Protein AF-A0A228J4F5-F1 (afdb_monomer_lite)

Structure (mmCIF, N/CA/C/O backbone):
data_AF-A0A228J4F5-F1
#
_entry.id   AF-A0A228J4F5-F1
#
loop_
_atom_site.group_PDB
_atom_site.id
_atom_site.type_symbol
_atom_site.label_atom_id
_atom_site.label_alt_id
_atom_site.label_comp_id
_atom_site.label_asym_id
_atom_site.label_entity_id
_atom_site.label_seq_id
_atom_site.pdbx_PDB_ins_code
_atom_site.Cartn_x
_atom_site.Cartn_y
_atom_site.Cartn_z
_atom_site.occupancy
_atom_site.B_iso_or_equiv
_atom_site.auth_seq_id
_atom_site.auth_comp_id
_atom_site.auth_asym_id
_atom_site.auth_atom_id
_atom_site.pdbx_PDB_model_num
ATOM 1 N N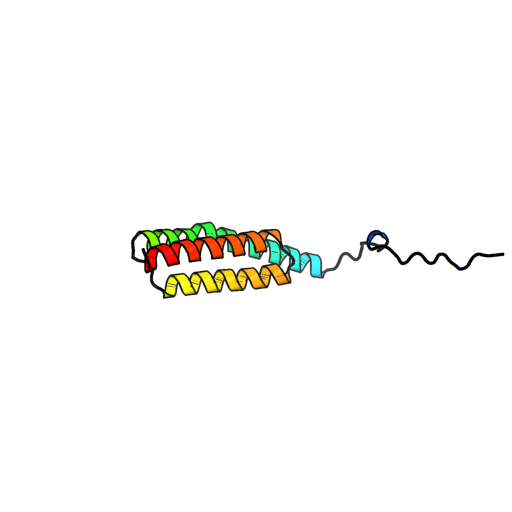 . MET A 1 1 ? 37.300 40.418 -35.090 1.00 41.38 1 MET A N 1
ATOM 2 C CA . MET A 1 1 ? 37.115 40.537 -33.633 1.00 41.38 1 MET A CA 1
ATOM 3 C C . MET A 1 1 ? 36.028 39.535 -33.293 1.00 41.38 1 MET A C 1
ATOM 5 O O . MET A 1 1 ? 34.908 39.728 -33.741 1.00 41.38 1 MET A O 1
ATOM 9 N N . ILE A 1 2 ? 36.407 38.382 -32.740 1.00 45.56 2 ILE A N 1
ATOM 10 C CA . ILE A 1 2 ? 35.473 37.307 -32.377 1.00 45.56 2 ILE A CA 1
ATOM 11 C C . ILE A 1 2 ? 35.166 37.534 -30.899 1.00 45.56 2 ILE A C 1
ATOM 13 O O . ILE A 1 2 ? 36.092 37.497 -30.090 1.00 45.56 2 ILE A O 1
ATOM 17 N N . ASP A 1 3 ? 33.915 37.856 -30.580 1.00 41.38 3 ASP A N 1
ATOM 18 C CA . ASP A 1 3 ? 33.430 37.933 -29.202 1.00 41.38 3 ASP A CA 1
ATOM 19 C C . ASP A 1 3 ? 33.434 36.521 -28.607 1.00 41.38 3 ASP A C 1
ATOM 21 O O . ASP A 1 3 ? 32.691 35.649 -29.053 1.00 41.38 3 ASP A O 1
ATOM 25 N N . PHE A 1 4 ? 34.296 36.289 -27.618 1.00 51.53 4 PHE A N 1
ATOM 26 C CA . PHE A 1 4 ? 34.419 35.018 -26.894 1.00 51.53 4 PHE A CA 1
ATOM 27 C C . PHE A 1 4 ? 33.470 34.920 -25.682 1.00 51.53 4 PHE A C 1
ATOM 29 O O . PHE A 1 4 ? 33.588 33.984 -24.898 1.00 51.53 4 PHE A O 1
ATOM 36 N N . ASP A 1 5 ? 32.522 35.850 -25.527 1.00 56.06 5 ASP A N 1
ATOM 37 C CA . ASP A 1 5 ? 31.830 36.088 -24.248 1.00 56.06 5 ASP A CA 1
ATOM 38 C C . ASP A 1 5 ? 30.356 35.650 -24.196 1.00 56.06 5 ASP A C 1
ATOM 40 O O . ASP A 1 5 ? 29.565 36.146 -23.396 1.00 56.06 5 ASP A O 1
ATOM 44 N N . ARG A 1 6 ? 29.958 34.685 -25.028 1.00 53.00 6 ARG A N 1
ATOM 45 C CA . ARG A 1 6 ? 28.664 33.999 -24.871 1.00 53.00 6 ARG A CA 1
ATOM 46 C C . ARG A 1 6 ? 28.819 32.494 -24.997 1.00 53.00 6 ARG A C 1
ATOM 48 O O . ARG A 1 6 ? 28.346 31.881 -25.947 1.00 53.00 6 ARG A O 1
ATOM 55 N N . TYR A 1 7 ? 29.497 31.901 -24.022 1.00 48.88 7 TYR A N 1
ATOM 56 C CA . TYR A 1 7 ? 29.208 30.518 -23.665 1.00 48.88 7 TYR A CA 1
ATOM 57 C C . TYR A 1 7 ? 27.955 30.551 -22.780 1.00 48.88 7 TYR A C 1
ATOM 59 O O . TYR A 1 7 ? 28.054 30.666 -21.560 1.00 48.88 7 TYR A O 1
ATOM 67 N N . ASP A 1 8 ? 26.773 30.539 -23.399 1.00 58.75 8 ASP A N 1
ATOM 68 C CA . ASP A 1 8 ? 25.552 30.217 -22.660 1.00 58.75 8 ASP A CA 1
ATOM 69 C C . ASP A 1 8 ? 25.690 28.761 -22.197 1.00 58.75 8 ASP A C 1
ATOM 71 O O . ASP A 1 8 ? 25.938 27.857 -22.999 1.00 58.75 8 ASP A O 1
ATOM 75 N N . ALA A 1 9 ? 25.640 28.541 -20.882 1.00 54.44 9 ALA A N 1
ATOM 76 C CA . ALA A 1 9 ? 25.664 27.197 -20.324 1.00 54.44 9 ALA A CA 1
ATOM 77 C C . ALA A 1 9 ? 24.471 26.408 -20.893 1.00 54.44 9 ALA A C 1
ATOM 79 O O . ALA A 1 9 ? 23.369 26.959 -20.935 1.00 54.44 9 ALA A O 1
ATOM 80 N N . PRO A 1 10 ? 24.661 25.148 -21.325 1.00 55.78 10 PRO A N 1
ATOM 81 C CA . PRO A 1 10 ? 23.593 24.387 -21.954 1.00 55.78 10 PRO A CA 1
ATOM 82 C C . PRO A 1 10 ? 22.419 24.259 -20.985 1.00 55.78 10 PRO A C 1
ATOM 84 O O . PRO A 1 10 ? 22.567 23.787 -19.854 1.00 55.78 10 PRO A O 1
ATOM 87 N N . THR A 1 11 ? 21.246 24.704 -21.423 1.00 58.19 11 THR A N 1
ATOM 88 C CA . THR A 1 11 ? 19.995 24.388 -20.743 1.00 58.19 11 THR A CA 1
ATOM 89 C C . THR A 1 11 ? 19.696 22.908 -20.956 1.00 58.19 11 THR A C 1
ATOM 91 O O . THR A 1 11 ? 20.046 22.347 -21.990 1.00 58.19 11 THR A O 1
ATOM 94 N N . TRP A 1 12 ? 19.059 22.263 -19.979 1.00 55.38 12 TRP A N 1
ATOM 95 C CA . TRP A 1 12 ? 18.755 20.823 -19.968 1.00 55.38 12 TRP A CA 1
ATOM 96 C C . TRP A 1 12 ? 18.051 20.286 -21.238 1.00 55.38 12 TRP A C 1
ATOM 98 O O . TRP A 1 12 ? 18.041 19.076 -21.448 1.00 55.38 12 TRP A O 1
ATOM 108 N N . ASP A 1 13 ? 17.528 21.171 -22.091 1.00 53.47 13 ASP A N 1
ATOM 109 C CA . ASP A 1 13 ? 16.895 20.882 -23.383 1.00 53.47 13 ASP A CA 1
ATOM 110 C C . ASP A 1 13 ? 17.867 20.578 -24.547 1.00 53.47 13 ASP A C 1
ATOM 112 O O . ASP A 1 13 ? 17.428 20.054 -25.568 1.00 53.47 13 ASP A O 1
ATOM 116 N N . ASP A 1 14 ? 19.173 20.853 -24.421 1.00 56.62 14 ASP A N 1
ATOM 117 C CA . ASP A 1 14 ? 20.164 20.630 -25.500 1.00 56.62 14 ASP A CA 1
ATOM 118 C C . ASP A 1 14 ? 20.845 19.249 -25.451 1.00 56.62 14 ASP A C 1
ATOM 120 O O . ASP A 1 14 ? 21.757 18.951 -26.231 1.00 56.62 14 ASP A O 1
ATOM 124 N N . LEU A 1 15 ? 20.435 18.378 -24.527 1.00 49.28 15 LEU A N 1
ATOM 125 C CA . LEU A 1 15 ? 20.999 17.037 -24.425 1.00 49.28 15 LEU A CA 1
ATOM 126 C C . LEU A 1 15 ? 20.418 16.151 -25.539 1.00 49.28 15 LEU A C 1
ATOM 128 O O . LEU A 1 15 ? 19.195 16.031 -25.638 1.00 49.28 15 LEU A O 1
ATOM 132 N N . PRO A 1 16 ? 21.243 15.480 -26.368 1.00 50.09 16 PRO A N 1
ATOM 133 C CA . PRO A 1 16 ? 20.735 14.490 -27.306 1.00 50.09 16 PRO A CA 1
ATOM 134 C C . PRO A 1 16 ? 20.104 13.339 -26.510 1.00 50.09 16 PRO A C 1
ATOM 136 O O . PRO A 1 16 ? 20.793 12.459 -25.995 1.00 50.09 16 PRO A O 1
ATOM 139 N N . LEU A 1 17 ? 18.774 13.361 -26.391 1.00 56.47 17 LEU A N 1
ATOM 140 C CA . LEU A 1 17 ? 17.967 12.307 -25.785 1.00 56.47 17 LEU A CA 1
ATOM 141 C C . LEU A 1 17 ? 17.914 11.106 -26.727 1.00 56.47 17 LEU A C 1
ATOM 143 O O . LEU A 1 17 ? 16.901 10.853 -27.375 1.00 56.47 17 LEU A O 1
ATOM 147 N N . THR A 1 18 ? 19.017 10.379 -26.863 1.00 58.47 18 THR A N 1
ATOM 148 C CA . THR A 1 18 ? 18.954 8.953 -27.200 1.00 58.47 18 THR A CA 1
ATOM 149 C C . THR A 1 18 ? 20.283 8.263 -26.915 1.00 58.47 18 THR A C 1
ATOM 151 O O . THR A 1 18 ? 21.205 8.264 -27.729 1.00 58.47 18 THR A O 1
ATOM 154 N N . PRO A 1 19 ? 20.323 7.543 -25.794 1.00 45.22 19 PRO A N 1
ATOM 155 C CA . PRO A 1 19 ? 20.642 6.134 -25.822 1.00 45.22 19 PRO A CA 1
ATOM 156 C C . PRO A 1 19 ? 19.363 5.375 -25.467 1.00 45.22 19 PRO A C 1
ATOM 158 O O . PRO A 1 19 ? 18.771 5.597 -24.414 1.00 45.22 19 PRO A O 1
ATOM 161 N N . ILE A 1 20 ? 18.900 4.503 -26.365 1.00 53.78 20 ILE A N 1
ATOM 162 C CA . ILE A 1 20 ? 17.943 3.457 -25.990 1.00 53.78 20 ILE A CA 1
ATOM 163 C C . ILE A 1 20 ? 18.715 2.560 -25.024 1.00 53.78 20 ILE A C 1
ATOM 165 O O . ILE A 1 20 ? 19.534 1.743 -25.443 1.00 53.78 20 ILE A O 1
ATOM 169 N N . ASP A 1 21 ? 18.545 2.842 -23.738 1.00 54.50 21 ASP A N 1
ATOM 170 C CA . ASP A 1 21 ? 19.231 2.167 -22.652 1.00 54.50 21 ASP A CA 1
ATOM 171 C C . ASP A 1 21 ? 18.576 0.792 -22.449 1.00 54.50 21 ASP A C 1
ATOM 173 O O . ASP A 1 21 ? 17.364 0.738 -22.224 1.00 54.50 21 ASP A O 1
ATOM 177 N N . PRO A 1 22 ? 19.307 -0.331 -22.542 1.00 50.78 22 PRO A N 1
ATOM 178 C CA . PRO A 1 22 ? 18.756 -1.651 -22.236 1.00 50.78 22 PRO A CA 1
ATOM 179 C C . PRO A 1 22 ? 18.236 -1.773 -20.789 1.00 50.78 22 PRO A C 1
ATOM 181 O O . PRO A 1 22 ? 17.442 -2.673 -20.514 1.00 50.78 22 PRO A O 1
ATOM 184 N N . GLU A 1 23 ? 18.613 -0.869 -19.874 1.00 54.69 23 GLU A N 1
ATOM 185 C CA . GLU A 1 23 ? 17.989 -0.763 -18.543 1.00 54.69 23 GLU A CA 1
ATOM 186 C C . GLU A 1 23 ? 16.528 -0.277 -18.602 1.00 54.69 23 GLU A C 1
ATOM 188 O O . GLU A 1 23 ? 15.719 -0.651 -17.750 1.00 54.69 23 GLU A O 1
ATOM 193 N N . SER A 1 24 ? 16.143 0.465 -19.649 1.00 57.94 24 SER A N 1
ATOM 194 C CA . SER A 1 24 ? 14.786 1.001 -19.815 1.00 57.94 24 SER A CA 1
ATOM 195 C C . SER A 1 24 ? 13.729 -0.100 -19.930 1.00 57.94 24 SER A C 1
ATOM 197 O O . SER A 1 24 ? 12.659 0.021 -19.332 1.00 57.94 24 SER A O 1
ATOM 199 N N . ASP A 1 25 ? 14.029 -1.200 -20.625 1.00 63.69 25 ASP A N 1
ATOM 200 C CA . ASP A 1 25 ? 13.103 -2.334 -20.758 1.00 63.69 25 ASP A CA 1
ATOM 201 C C . ASP A 1 25 ? 12.925 -3.082 -19.428 1.00 63.69 25 ASP A C 1
ATOM 203 O O . ASP A 1 25 ? 11.815 -3.493 -19.079 1.00 63.69 25 ASP A O 1
ATOM 207 N N . GLY A 1 26 ? 14.003 -3.209 -18.646 1.00 71.19 26 GLY A N 1
ATOM 208 C CA . GLY A 1 26 ? 13.967 -3.819 -17.318 1.00 71.19 26 GLY A CA 1
ATOM 209 C C . GLY A 1 26 ? 13.170 -2.986 -16.316 1.00 71.19 26 GLY A C 1
ATOM 210 O O . GLY A 1 26 ? 12.363 -3.531 -15.560 1.00 71.19 26 GLY A O 1
ATOM 211 N N . ASP A 1 27 ? 13.345 -1.668 -16.330 1.00 78.75 27 ASP A N 1
ATOM 212 C CA . ASP A 1 27 ? 12.621 -0.773 -15.432 1.00 78.75 27 ASP A CA 1
ATOM 213 C C . ASP A 1 27 ? 11.155 -0.603 -15.833 1.00 78.75 27 ASP A C 1
ATOM 215 O O . ASP A 1 27 ? 10.296 -0.545 -14.955 1.00 78.75 27 ASP A O 1
ATOM 219 N N . ASN A 1 28 ? 10.826 -0.633 -17.127 1.00 80.00 28 ASN A N 1
ATOM 220 C CA . ASN A 1 28 ? 9.433 -0.672 -17.578 1.00 80.00 28 ASN A CA 1
ATOM 221 C C . ASN A 1 28 ? 8.721 -1.952 -17.109 1.00 80.00 28 ASN A C 1
ATOM 223 O O . ASN A 1 28 ? 7.633 -1.866 -16.544 1.00 80.00 28 ASN A O 1
ATOM 227 N N . ALA A 1 29 ? 9.361 -3.121 -17.224 1.00 85.44 29 ALA A N 1
ATOM 228 C CA . ALA A 1 29 ? 8.795 -4.369 -16.709 1.00 85.44 29 ALA A CA 1
ATOM 229 C C . ALA A 1 29 ? 8.599 -4.343 -15.180 1.00 85.44 29 ALA A C 1
ATOM 231 O O . ALA A 1 29 ? 7.589 -4.833 -14.672 1.00 85.44 29 ALA A O 1
ATOM 232 N N . LYS A 1 30 ? 9.533 -3.740 -14.428 1.00 84.56 30 LYS A N 1
ATOM 233 C CA . LYS A 1 30 ? 9.381 -3.551 -12.976 1.00 84.56 30 LYS A CA 1
ATOM 234 C C . LYS A 1 30 ? 8.254 -2.572 -12.633 1.00 84.56 30 LYS A C 1
ATOM 236 O O . LYS A 1 30 ? 7.548 -2.814 -11.658 1.00 84.56 30 LYS A O 1
ATOM 241 N N . ARG A 1 31 ? 8.067 -1.494 -13.407 1.00 89.19 31 ARG A N 1
ATOM 242 C CA . ARG A 1 31 ? 6.941 -0.553 -13.235 1.00 89.19 31 ARG A CA 1
ATOM 243 C C . ARG A 1 31 ? 5.607 -1.253 -13.430 1.00 89.19 31 ARG A C 1
ATOM 245 O O . ARG A 1 31 ? 4.722 -1.093 -12.596 1.00 89.19 31 ARG A O 1
ATOM 252 N N . ASP A 1 32 ? 5.474 -2.044 -14.488 1.00 89.38 32 ASP A N 1
ATOM 253 C CA . ASP A 1 32 ? 4.236 -2.775 -14.763 1.00 89.38 32 ASP A CA 1
ATOM 254 C C . ASP A 1 32 ? 3.961 -3.809 -13.665 1.00 89.38 32 ASP A C 1
ATOM 256 O O . ASP A 1 32 ? 2.881 -3.813 -13.079 1.00 89.38 32 ASP A O 1
ATOM 260 N N . ALA A 1 33 ? 4.975 -4.580 -13.257 1.00 91.06 33 ALA A N 1
ATOM 261 C CA . ALA A 1 33 ? 4.849 -5.518 -12.142 1.00 91.06 33 ALA A CA 1
ATOM 262 C C . ALA A 1 33 ? 4.489 -4.830 -10.811 1.00 91.06 33 ALA A C 1
ATOM 264 O O . ALA A 1 33 ? 3.715 -5.374 -10.019 1.00 91.06 33 ALA A O 1
ATOM 265 N N . LEU A 1 34 ? 5.038 -3.640 -10.547 1.00 92.19 34 LEU A N 1
ATOM 266 C CA . LEU A 1 34 ? 4.698 -2.832 -9.377 1.00 92.19 34 LEU A CA 1
ATOM 267 C C . LEU A 1 34 ? 3.234 -2.384 -9.424 1.00 92.19 34 LEU A C 1
ATOM 269 O O . LEU A 1 34 ? 2.532 -2.522 -8.424 1.00 92.19 34 LEU A O 1
ATOM 273 N N . ARG A 1 35 ? 2.778 -1.860 -10.566 1.00 92.19 35 ARG A N 1
ATOM 274 C CA . ARG A 1 35 ? 1.396 -1.403 -10.765 1.00 92.19 35 ARG A CA 1
ATOM 275 C C . ARG A 1 35 ? 0.407 -2.547 -10.596 1.00 92.19 35 ARG A C 1
ATOM 277 O O . ARG A 1 35 ? -0.562 -2.388 -9.860 1.00 92.19 35 ARG A O 1
ATOM 284 N N . ASP A 1 36 ? 0.698 -3.704 -11.181 1.00 92.38 36 ASP A N 1
ATOM 285 C CA . ASP A 1 36 ? -0.115 -4.913 -11.035 1.00 92.38 36 ASP A CA 1
ATOM 286 C C . ASP A 1 36 ? -0.158 -5.381 -9.576 1.00 92.38 36 ASP A C 1
ATOM 288 O O . ASP A 1 36 ? -1.229 -5.635 -9.024 1.00 92.38 36 ASP A O 1
ATOM 292 N N . SER A 1 37 ? 0.999 -5.416 -8.907 1.00 91.00 37 SER A N 1
ATOM 293 C CA . SER A 1 37 ? 1.089 -5.790 -7.489 1.00 91.00 37 SER A CA 1
ATOM 294 C C . SER A 1 37 ? 0.317 -4.824 -6.589 1.00 91.00 37 SER A C 1
ATOM 296 O O . SER A 1 37 ? -0.286 -5.231 -5.592 1.00 91.00 37 SER A O 1
ATOM 298 N N . PHE A 1 38 ? 0.349 -3.531 -6.912 1.00 93.25 38 PHE A N 1
ATOM 299 C CA . PHE A 1 38 ? -0.371 -2.509 -6.169 1.00 93.25 38 PHE A CA 1
ATOM 300 C C . PHE A 1 38 ? -1.884 -2.601 -6.405 1.00 93.25 38 P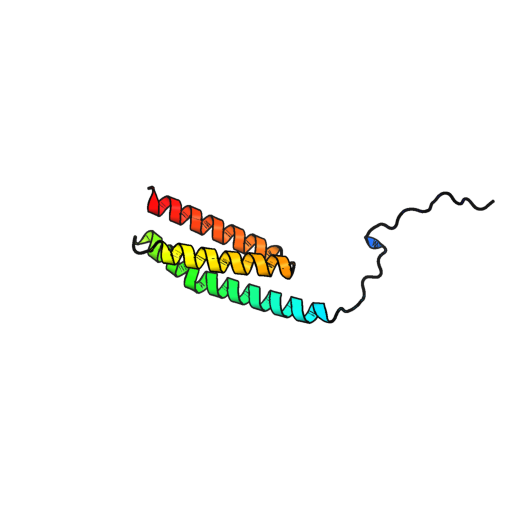HE A C 1
ATOM 302 O O . PHE A 1 38 ? -2.644 -2.548 -5.437 1.00 93.25 38 PHE A O 1
ATOM 309 N N . ALA A 1 39 ? -2.320 -2.836 -7.645 1.00 91.19 39 ALA A N 1
ATOM 310 C CA . ALA A 1 39 ? -3.720 -3.091 -7.971 1.00 91.19 39 ALA A CA 1
ATOM 311 C C . ALA A 1 39 ? -4.252 -4.333 -7.233 1.00 91.19 39 ALA A C 1
ATOM 313 O O . ALA A 1 39 ? -5.275 -4.259 -6.553 1.00 91.19 39 ALA A O 1
ATOM 314 N N . GLU A 1 40 ? -3.506 -5.444 -7.245 1.00 91.69 40 GLU A N 1
ATOM 315 C CA . GLU A 1 40 ? -3.877 -6.660 -6.509 1.00 91.69 40 GLU A CA 1
ATOM 316 C C . GLU A 1 40 ? -3.969 -6.401 -4.996 1.00 91.69 40 GLU A C 1
ATOM 318 O O . GLU A 1 40 ? -4.877 -6.893 -4.316 1.00 91.69 40 GLU A O 1
ATOM 323 N N . PHE A 1 41 ? -3.055 -5.589 -4.452 1.00 92.19 41 PHE A N 1
ATOM 324 C CA . PHE A 1 41 ? -3.108 -5.176 -3.055 1.00 92.19 41 PHE A CA 1
ATOM 325 C C . PHE A 1 41 ? -4.379 -4.379 -2.734 1.00 92.19 41 PHE A C 1
ATOM 327 O O . PHE A 1 41 ? -4.991 -4.621 -1.688 1.00 92.19 41 PHE A O 1
ATOM 334 N N . GLN A 1 42 ? -4.772 -3.444 -3.602 1.00 89.00 42 GLN A N 1
ATOM 335 C CA . GLN A 1 42 ? -5.973 -2.631 -3.416 1.00 89.00 42 GLN A CA 1
ATOM 336 C C . GLN A 1 42 ? -7.249 -3.481 -3.467 1.00 89.00 42 GLN A C 1
ATOM 338 O O . GLN A 1 42 ? -8.084 -3.377 -2.563 1.00 89.00 42 GLN A O 1
ATOM 343 N N . ASP A 1 43 ? -7.356 -4.369 -4.455 1.00 88.12 43 ASP A N 1
ATOM 344 C CA . ASP A 1 43 ? -8.553 -5.180 -4.688 1.00 88.12 43 ASP A CA 1
ATOM 345 C C . ASP A 1 43 ? -8.775 -6.252 -3.611 1.00 88.12 43 ASP A C 1
ATOM 347 O O . ASP A 1 43 ? -9.914 -6.567 -3.257 1.00 88.12 43 ASP A O 1
ATOM 351 N N . GLY A 1 44 ? -7.699 -6.815 -3.052 1.00 88.88 44 GLY A N 1
ATOM 352 C CA . GLY A 1 44 ? -7.792 -7.897 -2.073 1.00 88.88 44 GLY A CA 1
ATOM 353 C C . GLY A 1 44 ? -7.379 -7.478 -0.659 1.00 88.88 44 GLY A C 1
ATOM 354 O O . GLY A 1 44 ? -8.237 -7.221 0.194 1.00 88.88 44 GLY A O 1
ATOM 355 N N . PRO A 1 45 ? -6.071 -7.488 -0.342 1.00 87.44 45 PRO A N 1
ATOM 356 C CA . PRO A 1 45 ? -5.547 -7.219 0.995 1.00 87.44 45 PRO A CA 1
ATOM 357 C C . PRO A 1 45 ? -6.053 -5.930 1.653 1.00 87.44 45 PRO A C 1
ATOM 359 O O . PRO A 1 45 ? -6.441 -5.976 2.822 1.00 87.44 45 PRO A O 1
ATOM 362 N N . ALA A 1 46 ? -6.073 -4.802 0.937 1.00 86.56 46 ALA A N 1
ATOM 363 C CA . ALA A 1 46 ? -6.488 -3.512 1.485 1.00 86.56 46 ALA A CA 1
ATOM 364 C C . ALA A 1 46 ? -7.982 -3.503 1.824 1.00 86.56 46 ALA A C 1
ATOM 366 O O . ALA A 1 46 ? -8.360 -3.150 2.945 1.00 86.56 46 ALA A O 1
ATOM 367 N N . TYR A 1 47 ? -8.822 -3.964 0.892 1.00 86.19 47 TYR A N 1
ATOM 368 C CA . TYR A 1 47 ? -10.261 -4.102 1.106 1.00 86.19 47 TYR A CA 1
ATOM 369 C C . TYR A 1 47 ? -10.576 -5.017 2.298 1.00 86.19 47 TYR A C 1
ATOM 371 O O . TYR A 1 47 ? -11.341 -4.654 3.197 1.00 86.19 47 TYR A O 1
ATOM 379 N N . ASN A 1 48 ? -9.932 -6.186 2.356 1.00 87.19 48 ASN A N 1
ATOM 380 C CA . ASN A 1 48 ? -10.112 -7.137 3.449 1.00 87.19 48 ASN A CA 1
ATOM 381 C C . ASN A 1 48 ? -9.654 -6.561 4.792 1.00 87.19 48 ASN A C 1
ATOM 383 O O . ASN A 1 48 ? -10.329 -6.758 5.803 1.00 87.19 48 ASN A O 1
ATOM 387 N N . LEU A 1 49 ? -8.528 -5.847 4.829 1.00 87.81 49 LEU A N 1
ATOM 388 C CA . LEU A 1 49 ? -8.047 -5.199 6.045 1.00 87.81 49 LEU A CA 1
ATOM 389 C C . LEU A 1 49 ? -9.034 -4.139 6.534 1.00 87.81 49 LEU A C 1
ATOM 391 O O . LEU A 1 49 ? -9.415 -4.167 7.703 1.00 87.81 49 LEU A O 1
ATOM 395 N N . HIS A 1 50 ? -9.495 -3.263 5.641 1.00 86.69 50 HIS A N 1
ATOM 396 C CA . HIS A 1 50 ? -10.457 -2.218 5.975 1.00 86.69 50 HIS A CA 1
ATOM 397 C C . HIS A 1 50 ? -11.761 -2.816 6.519 1.00 86.69 50 HIS A C 1
ATOM 399 O O . HIS A 1 50 ? -12.232 -2.420 7.586 1.00 86.69 50 HIS A O 1
ATOM 405 N N . ARG A 1 51 ? -12.304 -3.844 5.856 1.00 86.56 51 ARG A N 1
ATOM 406 C CA . ARG A 1 51 ? -13.496 -4.557 6.332 1.00 86.56 51 ARG A CA 1
ATOM 407 C C . ARG A 1 51 ? -13.289 -5.160 7.723 1.00 86.56 51 ARG A C 1
ATOM 409 O O . ARG A 1 51 ? -14.172 -5.056 8.570 1.00 86.56 51 ARG A O 1
ATOM 416 N N . ASN A 1 52 ? -12.135 -5.780 7.966 1.00 87.44 52 ASN A N 1
ATOM 417 C CA . ASN A 1 52 ? -11.820 -6.359 9.270 1.00 87.44 52 ASN A CA 1
ATOM 418 C C . ASN A 1 52 ? -11.645 -5.288 10.356 1.00 87.44 52 ASN A C 1
ATOM 420 O O . ASN A 1 52 ? -12.070 -5.522 11.483 1.00 87.44 52 ASN A O 1
ATOM 424 N N . MET A 1 53 ? -11.080 -4.119 10.035 1.00 86.38 53 MET A N 1
ATOM 425 C CA . MET A 1 53 ? -10.966 -2.994 10.976 1.00 86.38 53 MET A CA 1
ATOM 426 C C . MET A 1 53 ? -12.345 -2.477 11.376 1.00 86.38 53 MET A C 1
ATOM 428 O O . MET A 1 53 ? -12.648 -2.399 12.561 1.00 86.38 53 MET A O 1
ATOM 432 N N . MET A 1 54 ? -13.221 -2.240 10.399 1.00 84.75 54 MET A N 1
ATOM 433 C CA . MET A 1 54 ? -14.589 -1.771 10.651 1.00 84.75 54 MET A CA 1
ATOM 434 C C . MET A 1 54 ? -15.434 -2.785 11.438 1.00 84.75 54 MET A C 1
ATOM 436 O O . MET A 1 54 ? -16.330 -2.396 12.179 1.00 84.75 54 MET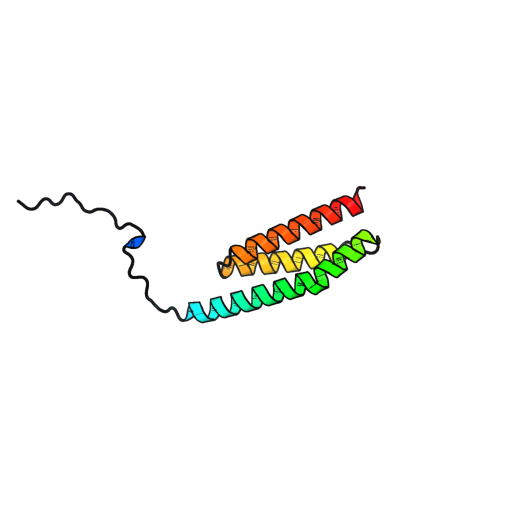 A O 1
ATOM 440 N N . ALA A 1 55 ? -15.148 -4.083 11.300 1.00 86.81 55 ALA A N 1
ATOM 441 C CA . ALA A 1 55 ? -15.812 -5.148 12.051 1.00 86.81 55 ALA A CA 1
ATOM 442 C C . ALA A 1 55 ? -15.181 -5.433 13.431 1.00 86.81 55 ALA A C 1
ATOM 444 O O . ALA A 1 55 ? -15.649 -6.336 14.121 1.00 86.81 55 ALA A O 1
ATOM 445 N N . GLY A 1 56 ? -14.103 -4.737 13.816 1.00 83.12 56 GLY A N 1
ATOM 446 C CA . GLY A 1 56 ? -13.367 -4.998 15.062 1.00 83.12 56 GLY A CA 1
ATOM 447 C C . GLY A 1 56 ? -12.564 -6.308 15.072 1.00 83.12 56 GLY A C 1
ATOM 448 O O . GLY A 1 56 ? -12.091 -6.736 16.120 1.00 83.12 56 GLY A O 1
ATOM 449 N N . ASN A 1 57 ? -12.386 -6.945 13.912 1.00 85.25 57 ASN A N 1
ATOM 450 C CA . ASN A 1 57 ? -11.691 -8.228 13.748 1.00 85.25 57 ASN A CA 1
ATOM 451 C C . ASN A 1 57 ? -10.252 -8.072 13.228 1.00 85.25 57 ASN A C 1
ATOM 453 O O . ASN A 1 57 ? -9.548 -9.064 13.027 1.00 85.25 57 ASN A O 1
ATOM 457 N N . ALA A 1 58 ? -9.799 -6.844 12.965 1.00 85.25 58 ALA A N 1
ATOM 458 C CA . ALA A 1 58 ? -8.435 -6.602 12.516 1.00 85.25 58 ALA A CA 1
ATOM 459 C C . ALA A 1 58 ? -7.442 -6.780 13.664 1.00 85.25 58 ALA A C 1
ATOM 461 O O . ALA A 1 58 ? -7.521 -6.118 14.697 1.00 85.25 58 ALA A O 1
ATOM 462 N N . SER A 1 59 ? -6.445 -7.636 13.448 1.00 84.38 59 SER A N 1
ATOM 463 C CA . SER A 1 59 ? -5.321 -7.747 14.373 1.00 84.38 59 SER A CA 1
ATOM 464 C C . SER A 1 59 ? -4.226 -6.721 14.042 1.00 84.38 59 SER A C 1
ATOM 466 O O . SER A 1 59 ? -4.012 -6.405 12.865 1.00 84.38 59 SER A O 1
ATOM 468 N N . PRO A 1 60 ? -3.428 -6.278 15.034 1.00 83.62 60 PRO A N 1
ATOM 469 C CA . PRO A 1 60 ? -2.255 -5.433 14.788 1.00 83.62 60 PRO A CA 1
ATOM 470 C C . PRO A 1 60 ? -1.261 -6.038 13.784 1.00 83.62 60 PRO A C 1
ATOM 472 O O . PRO A 1 60 ? -0.552 -5.313 13.087 1.00 83.62 60 PRO A O 1
ATOM 475 N N . ARG A 1 61 ? -1.215 -7.375 13.686 1.00 86.69 61 ARG A N 1
ATOM 476 C CA . ARG A 1 61 ? -0.387 -8.090 12.710 1.00 86.69 61 ARG A CA 1
ATOM 477 C C . ARG A 1 61 ? -0.834 -7.813 11.275 1.00 86.69 61 ARG A C 1
ATOM 479 O O . ARG A 1 61 ? 0.018 -7.558 10.436 1.00 86.69 61 ARG A O 1
ATOM 486 N N . MET A 1 62 ? -2.139 -7.801 11.008 1.00 87.31 62 MET A N 1
ATOM 487 C CA . MET A 1 62 ? -2.664 -7.537 9.663 1.00 87.31 62 MET A CA 1
ATOM 488 C C . MET A 1 62 ? -2.344 -6.115 9.196 1.00 87.31 62 MET A C 1
ATOM 490 O O . MET A 1 62 ? -1.942 -5.924 8.051 1.00 87.31 62 MET A O 1
ATOM 494 N N . LEU A 1 63 ? -2.456 -5.127 10.093 1.00 86.44 63 LEU A N 1
ATOM 495 C CA . LEU A 1 63 ? -2.051 -3.751 9.798 1.00 86.44 63 LEU A CA 1
ATOM 496 C C . LEU A 1 63 ? -0.546 -3.668 9.511 1.00 86.44 63 LEU A C 1
ATOM 498 O O . LEU A 1 63 ? -0.140 -3.070 8.519 1.00 86.44 63 LEU A O 1
ATOM 502 N N . ARG A 1 64 ? 0.288 -4.304 10.342 1.00 88.69 64 ARG A N 1
ATOM 503 C CA . ARG A 1 64 ? 1.745 -4.322 10.146 1.00 88.69 64 ARG A CA 1
ATOM 504 C C . ARG A 1 64 ? 2.143 -4.977 8.822 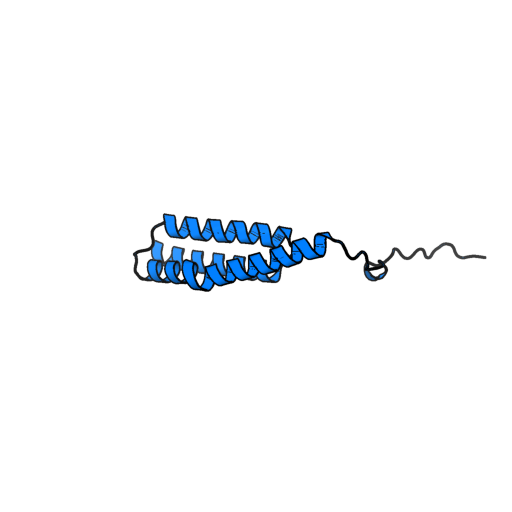1.00 88.69 64 ARG A C 1
ATOM 506 O O . ARG A 1 64 ? 3.029 -4.464 8.143 1.00 88.69 64 ARG A O 1
ATOM 513 N N . ASP A 1 65 ? 1.489 -6.075 8.453 1.00 89.62 65 ASP A N 1
ATOM 514 C CA 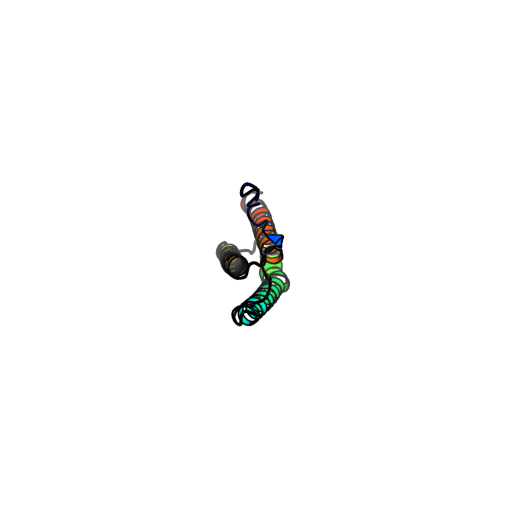. ASP A 1 65 ? 1.743 -6.775 7.193 1.00 89.62 65 ASP A CA 1
ATOM 515 C C . ASP A 1 65 ? 1.357 -5.906 5.984 1.00 89.62 65 ASP A C 1
ATOM 517 O O . ASP A 1 65 ? 2.117 -5.839 5.017 1.00 89.62 65 ASP A O 1
ATOM 521 N N . ALA A 1 66 ? 0.233 -5.185 6.049 1.00 90.50 66 ALA A N 1
ATOM 522 C CA . ALA A 1 66 ? -0.172 -4.246 5.002 1.00 90.50 66 ALA A CA 1
ATOM 523 C C . ALA A 1 66 ? 0.801 -3.066 4.860 1.00 90.50 66 ALA A C 1
ATOM 525 O O . ALA A 1 66 ? 1.249 -2.776 3.753 1.00 90.50 66 ALA A O 1
ATOM 526 N N . VAL A 1 67 ? 1.196 -2.441 5.975 1.00 90.31 67 VAL A N 1
ATOM 527 C CA . VAL A 1 67 ? 2.182 -1.347 5.974 1.00 90.31 67 VAL A CA 1
ATOM 528 C C . VAL A 1 67 ? 3.516 -1.816 5.398 1.00 90.31 67 VAL A C 1
ATOM 530 O O . VAL A 1 67 ? 4.113 -1.112 4.592 1.00 90.31 67 VAL A O 1
ATOM 533 N N . ARG A 1 68 ? 3.974 -3.023 5.752 1.00 91.69 68 ARG A N 1
ATOM 534 C CA . ARG A 1 68 ? 5.230 -3.575 5.228 1.00 91.69 68 ARG A CA 1
ATOM 535 C C . ARG A 1 68 ? 5.179 -3.802 3.717 1.00 91.69 68 ARG A C 1
ATOM 537 O O . ARG A 1 68 ? 6.154 -3.509 3.035 1.00 91.69 68 ARG A O 1
ATOM 544 N N . ARG A 1 69 ? 4.059 -4.309 3.191 1.00 92.62 69 ARG A N 1
ATOM 545 C CA . ARG A 1 69 ? 3.871 -4.491 1.742 1.00 92.62 69 ARG A CA 1
ATOM 546 C C . ARG A 1 69 ? 3.902 -3.155 1.005 1.00 92.62 69 ARG A C 1
ATOM 548 O O . ARG A 1 69 ? 4.642 -3.029 0.038 1.00 92.62 69 ARG A O 1
ATOM 555 N N . LEU A 1 70 ? 3.167 -2.163 1.504 1.00 92.69 70 LEU A N 1
ATOM 556 C CA . LEU A 1 70 ? 3.137 -0.822 0.919 1.00 92.69 70 LEU A CA 1
ATOM 557 C C . LEU A 1 70 ? 4.500 -0.122 1.002 1.00 92.69 70 LEU A C 1
ATOM 559 O O . LEU A 1 70 ? 4.914 0.499 0.034 1.00 92.69 70 LEU A O 1
ATOM 563 N N . ALA A 1 71 ? 5.238 -0.273 2.106 1.00 93.19 71 ALA A N 1
ATOM 564 C CA . ALA A 1 71 ? 6.592 0.266 2.237 1.00 93.19 71 ALA A CA 1
ATOM 565 C C . ALA A 1 71 ? 7.571 -0.361 1.230 1.00 93.19 71 ALA A C 1
ATOM 567 O O . ALA A 1 71 ? 8.380 0.348 0.640 1.00 93.19 71 ALA A O 1
ATOM 568 N N . ASN A 1 72 ? 7.470 -1.673 0.989 1.00 94.12 72 ASN A N 1
ATOM 569 C CA . ASN A 1 72 ? 8.270 -2.330 -0.045 1.00 94.12 72 ASN A CA 1
ATOM 570 C C . ASN A 1 72 ? 7.912 -1.807 -1.446 1.00 94.12 72 ASN A C 1
ATOM 572 O O . ASN A 1 72 ? 8.805 -1.527 -2.236 1.00 94.12 72 ASN A O 1
ATOM 576 N N . MET A 1 73 ? 6.618 -1.652 -1.752 1.00 93.75 73 MET A N 1
ATOM 577 C CA . MET A 1 73 ? 6.163 -1.099 -3.036 1.00 93.75 73 MET A CA 1
ATOM 578 C C . MET A 1 73 ? 6.630 0.348 -3.231 1.00 93.75 73 MET A C 1
ATOM 580 O O . MET A 1 73 ? 7.034 0.704 -4.330 1.00 93.75 73 MET A O 1
ATOM 584 N N . LEU A 1 74 ? 6.631 1.151 -2.162 1.00 93.12 74 LEU A N 1
ATOM 585 C CA . LEU A 1 74 ? 7.127 2.528 -2.166 1.00 93.12 74 LEU A CA 1
ATOM 586 C C . LEU A 1 74 ? 8.631 2.601 -2.463 1.00 93.12 74 LEU A C 1
ATOM 588 O O . LEU A 1 74 ? 9.095 3.477 -3.183 1.00 93.12 74 LEU A O 1
ATOM 592 N N . GLN A 1 75 ? 9.409 1.669 -1.915 1.00 92.12 75 GLN A N 1
ATOM 593 C CA . GLN A 1 75 ? 10.830 1.591 -2.232 1.00 92.12 75 GLN A CA 1
ATOM 594 C C . GLN A 1 75 ? 11.036 1.261 -3.717 1.00 92.12 75 GLN A C 1
ATOM 596 O O . GLN A 1 75 ? 11.785 1.952 -4.402 1.00 92.12 75 GLN A O 1
ATOM 601 N N . VAL A 1 76 ? 10.328 0.247 -4.225 1.00 90.12 76 VAL A N 1
ATOM 602 C CA . VAL A 1 76 ? 10.419 -0.161 -5.635 1.00 90.12 76 VAL A CA 1
ATOM 603 C C . VAL A 1 76 ? 9.958 0.962 -6.568 1.00 90.12 76 VAL A C 1
ATOM 605 O O . VAL A 1 76 ? 10.594 1.178 -7.594 1.00 90.12 76 VAL A O 1
ATOM 608 N N . SER A 1 77 ? 8.906 1.715 -6.217 1.00 91.06 77 SER A N 1
ATOM 609 C CA . SER A 1 77 ? 8.434 2.855 -7.018 1.00 91.06 77 SER A CA 1
ATOM 610 C C . SER A 1 77 ? 9.492 3.947 -7.154 1.00 91.06 77 SER A C 1
ATOM 612 O O . SER A 1 77 ? 9.678 4.470 -8.254 1.00 91.06 77 SER A O 1
ATOM 614 N N . GLY A 1 78 ? 10.215 4.236 -6.068 1.00 88.25 78 GLY A N 1
ATOM 615 C CA . GLY A 1 78 ? 11.324 5.188 -6.070 1.00 88.25 78 GLY A CA 1
ATOM 616 C C . GLY A 1 78 ? 12.518 4.706 -6.897 1.00 88.25 78 GLY A C 1
ATOM 617 O O . GLY A 1 78 ? 13.131 5.504 -7.602 1.00 88.25 78 GLY A O 1
ATOM 618 N N . GLU A 1 79 ? 12.816 3.402 -6.873 1.00 90.12 79 GLU A N 1
ATOM 619 C CA . GLU A 1 79 ? 13.887 2.796 -7.680 1.00 90.12 79 GLU A CA 1
ATOM 620 C C . GLU A 1 79 ? 13.599 2.879 -9.188 1.00 90.12 79 GLU A C 1
ATOM 622 O O . GLU A 1 79 ? 14.509 3.147 -9.967 1.00 90.12 79 GLU A O 1
ATOM 627 N N . VAL A 1 80 ? 12.342 2.693 -9.608 1.00 88.62 80 VAL A N 1
ATOM 628 C CA . VAL A 1 80 ? 11.954 2.714 -11.035 1.00 88.62 80 VAL A CA 1
ATOM 629 C C . VAL A 1 80 ? 11.483 4.086 -11.533 1.00 88.62 80 VAL A C 1
ATOM 631 O O . VAL A 1 80 ? 11.159 4.234 -12.717 1.00 88.62 80 VAL A O 1
ATOM 634 N N . GLY A 1 81 ? 11.399 5.084 -10.651 1.00 86.88 81 GLY A N 1
ATOM 635 C CA . GLY A 1 81 ? 10.946 6.441 -10.969 1.00 86.88 81 GLY A CA 1
ATOM 636 C C . GLY A 1 81 ? 9.453 6.560 -11.305 1.00 86.88 81 GLY A C 1
ATOM 637 O O . GLY A 1 81 ? 9.074 7.420 -12.101 1.00 86.88 81 GLY A O 1
ATOM 638 N N . ASP A 1 82 ? 8.590 5.703 -10.745 1.00 88.88 82 ASP A N 1
ATOM 639 C CA . ASP A 1 82 ? 7.137 5.768 -10.971 1.00 88.88 82 ASP A CA 1
ATOM 640 C C . ASP A 1 82 ? 6.429 6.645 -9.928 1.00 88.88 82 ASP A C 1
ATOM 642 O O . ASP A 1 82 ? 5.743 6.163 -9.024 1.00 88.88 82 ASP A O 1
ATOM 646 N N . TYR A 1 83 ? 6.575 7.961 -10.088 1.00 88.62 83 TYR A N 1
ATOM 647 C CA . TYR A 1 83 ? 6.024 8.967 -9.172 1.00 88.62 83 TYR A CA 1
ATOM 648 C C . TYR A 1 83 ? 4.506 8.887 -8.986 1.00 88.62 83 TYR A C 1
ATOM 650 O O . TYR A 1 83 ? 3.983 9.253 -7.932 1.00 88.62 83 TYR A O 1
ATOM 658 N N . ARG A 1 84 ? 3.776 8.440 -10.013 1.00 89.88 84 ARG A N 1
ATOM 659 C CA . ARG A 1 84 ? 2.318 8.331 -9.931 1.00 89.88 84 ARG A CA 1
ATOM 660 C C . ARG A 1 84 ? 1.929 7.214 -8.973 1.00 89.88 84 ARG A C 1
ATOM 662 O O . ARG A 1 84 ? 1.164 7.453 -8.041 1.00 89.88 84 ARG A O 1
ATOM 669 N N . THR A 1 85 ? 2.479 6.024 -9.190 1.00 90.06 85 THR A N 1
ATOM 670 C CA . THR A 1 85 ? 2.215 4.863 -8.335 1.00 90.06 85 THR A CA 1
ATOM 671 C C . THR A 1 85 ? 2.717 5.116 -6.912 1.00 90.06 85 THR A C 1
ATOM 673 O O . THR A 1 85 ? 2.023 4.797 -5.951 1.00 90.06 85 THR A O 1
ATOM 676 N N . GLU A 1 86 ? 3.861 5.786 -6.759 1.00 92.12 86 GLU A N 1
ATOM 677 C CA . GLU A 1 86 ? 4.371 6.251 -5.464 1.00 92.12 86 GLU A CA 1
ATOM 678 C C . GLU A 1 86 ? 3.345 7.104 -4.696 1.00 92.12 86 GLU A C 1
ATOM 680 O O . GLU A 1 86 ? 3.022 6.809 -3.541 1.00 92.12 86 GLU A O 1
ATOM 685 N N . ALA A 1 87 ? 2.770 8.125 -5.339 1.00 92.62 87 ALA A N 1
ATOM 686 C CA . ALA A 1 87 ? 1.759 8.978 -4.717 1.00 92.62 87 ALA A CA 1
ATOM 687 C C . ALA A 1 87 ? 0.495 8.192 -4.314 1.00 92.62 87 ALA A C 1
ATOM 689 O O . ALA A 1 87 ? -0.074 8.422 -3.242 1.00 92.62 87 ALA A O 1
ATOM 690 N N . GLU A 1 88 ? 0.066 7.234 -5.138 1.00 94.12 88 GLU A N 1
ATOM 691 C CA . GLU A 1 88 ? -1.089 6.378 -4.846 1.00 94.12 88 GLU A CA 1
ATOM 692 C C . GLU A 1 88 ? -0.822 5.422 -3.664 1.00 94.12 88 GLU A C 1
ATOM 694 O O . GLU A 1 88 ? -1.700 5.228 -2.809 1.00 94.12 88 GLU A O 1
ATOM 699 N N . ILE A 1 89 ? 0.399 4.885 -3.547 1.00 92.31 89 ILE A N 1
ATOM 700 C CA . ILE A 1 89 ? 0.844 4.071 -2.404 1.00 92.31 89 ILE A CA 1
ATOM 701 C C . ILE A 1 89 ? 0.819 4.899 -1.113 1.00 92.31 89 ILE A C 1
ATOM 703 O O . ILE A 1 89 ? 0.259 4.451 -0.108 1.00 92.31 89 ILE A O 1
ATOM 707 N N . VAL A 1 90 ? 1.363 6.121 -1.133 1.00 92.81 90 VAL A N 1
ATOM 708 C CA . VAL A 1 90 ? 1.367 7.034 0.028 1.00 92.81 90 VAL A CA 1
ATOM 709 C C . VAL A 1 90 ? -0.057 7.401 0.454 1.00 92.81 90 VAL A C 1
ATOM 711 O O . VAL A 1 90 ? -0.380 7.389 1.648 1.00 92.81 90 VAL A O 1
ATOM 714 N N . ASN A 1 91 ? -0.940 7.672 -0.506 1.00 93.00 91 ASN A N 1
ATOM 715 C CA . ASN A 1 91 ? -2.350 7.929 -0.226 1.00 93.00 91 ASN A CA 1
ATOM 716 C C . ASN A 1 91 ? -3.028 6.705 0.421 1.00 93.00 91 ASN A C 1
ATOM 718 O O . ASN A 1 91 ? -3.749 6.829 1.411 1.00 93.00 91 ASN A O 1
ATOM 722 N N . THR A 1 92 ? -2.746 5.501 -0.083 1.00 92.06 92 THR A N 1
ATOM 723 C CA . THR A 1 92 ? -3.284 4.248 0.474 1.00 92.06 92 THR A CA 1
ATOM 724 C C . THR A 1 92 ? -2.794 4.005 1.902 1.00 92.06 92 THR A C 1
ATOM 726 O O . THR A 1 92 ? -3.595 3.656 2.772 1.00 92.06 92 THR A O 1
ATOM 729 N N . LEU A 1 93 ? -1.506 4.247 2.172 1.00 90.62 93 LEU A N 1
ATOM 730 C CA . LEU A 1 93 ? -0.941 4.202 3.523 1.00 90.62 93 LEU A CA 1
ATOM 731 C C . LEU A 1 93 ? -1.675 5.157 4.464 1.00 90.62 93 LEU A C 1
ATOM 733 O O . LEU A 1 93 ? -2.093 4.732 5.537 1.00 90.62 93 LEU A O 1
ATOM 737 N N . THR A 1 94 ? -1.872 6.406 4.036 1.00 89.75 94 THR A N 1
ATOM 738 C CA . THR A 1 94 ? -2.546 7.454 4.820 1.00 89.75 94 THR A CA 1
ATOM 739 C C . THR A 1 94 ? -3.979 7.062 5.175 1.00 89.75 94 THR A C 1
ATOM 741 O O . THR A 1 94 ? -4.394 7.174 6.329 1.00 89.75 94 THR A O 1
ATOM 744 N N . ASN A 1 95 ? -4.731 6.535 4.207 1.00 88.81 95 ASN A N 1
ATOM 745 C CA . ASN A 1 95 ? -6.100 6.081 4.438 1.00 88.81 95 ASN A CA 1
ATOM 746 C C . ASN A 1 95 ? -6.153 4.909 5.430 1.00 88.81 95 ASN A C 1
ATOM 748 O O . ASN A 1 95 ? -7.002 4.893 6.322 1.00 88.81 9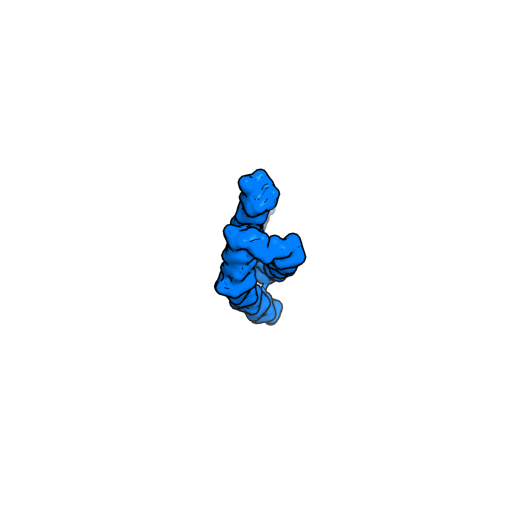5 ASN A O 1
ATOM 752 N N . LEU A 1 96 ? -5.228 3.950 5.324 1.00 86.88 96 LEU A N 1
ATOM 753 C CA . LEU A 1 96 ? -5.149 2.830 6.265 1.00 86.88 96 LEU A CA 1
ATOM 754 C C . LEU A 1 96 ? -4.805 3.289 7.686 1.00 86.88 96 LEU A C 1
ATOM 756 O O . LEU A 1 96 ? -5.399 2.784 8.639 1.00 86.88 96 LEU A O 1
ATOM 760 N N . THR A 1 97 ? -3.884 4.242 7.857 1.00 85.62 97 THR A N 1
ATOM 761 C CA . THR A 1 97 ? -3.574 4.794 9.184 1.00 85.62 97 THR A CA 1
ATOM 762 C C . THR A 1 97 ? -4.735 5.587 9.762 1.00 85.62 97 THR A C 1
ATOM 764 O O . THR A 1 97 ? -5.000 5.438 10.952 1.00 85.62 97 THR A O 1
ATOM 767 N N . MET A 1 98 ? -5.461 6.365 8.955 1.00 86.62 98 MET A N 1
ATOM 768 C CA . MET A 1 98 ? -6.664 7.067 9.414 1.00 86.62 98 MET A CA 1
ATOM 769 C C . MET A 1 98 ? -7.731 6.096 9.929 1.00 86.62 98 MET A C 1
ATOM 771 O O . MET A 1 98 ? -8.253 6.278 11.028 1.00 86.62 98 MET A O 1
ATOM 775 N N . VAL A 1 99 ? -8.027 5.035 9.169 1.00 84.00 99 VAL A N 1
ATOM 776 C CA . VAL A 1 99 ? -8.983 3.999 9.592 1.00 84.00 99 VAL A CA 1
ATOM 777 C C . VAL A 1 99 ? -8.495 3.307 10.863 1.00 84.00 99 VAL A C 1
ATOM 779 O O . VAL A 1 99 ? -9.263 3.166 11.808 1.00 84.00 99 VAL A O 1
ATOM 782 N N . ALA A 1 100 ? -7.217 2.926 10.928 1.00 82.50 100 ALA A N 1
ATOM 783 C CA . ALA A 1 100 ? -6.658 2.275 12.108 1.00 82.50 100 ALA A CA 1
ATOM 784 C C . ALA A 1 100 ? -6.727 3.165 13.359 1.00 82.50 100 ALA A C 1
ATOM 786 O O . ALA A 1 100 ? -7.090 2.679 14.426 1.00 82.50 100 ALA A O 1
ATOM 787 N N . GLN A 1 101 ? -6.403 4.457 13.240 1.00 83.75 101 GLN A N 1
ATOM 788 C CA . GLN A 1 101 ? -6.504 5.412 14.346 1.00 83.75 101 GLN A CA 1
ATOM 789 C C . GLN A 1 101 ? -7.939 5.521 14.849 1.00 83.75 101 GLN A C 1
ATOM 791 O O . GLN A 1 101 ? -8.166 5.400 16.051 1.00 83.75 101 GLN A O 1
ATOM 796 N N . LYS A 1 102 ? -8.899 5.664 13.931 1.00 80.56 102 LYS A N 1
ATOM 797 C CA . LYS A 1 102 ? -10.319 5.674 14.269 1.00 80.56 102 LYS A CA 1
ATOM 798 C C . LYS A 1 102 ? -10.734 4.398 14.999 1.00 80.56 102 LYS A C 1
ATOM 800 O O . LYS A 1 102 ? -11.298 4.473 16.073 1.00 80.56 102 LYS A O 1
ATOM 805 N N . THR A 1 103 ? -10.400 3.224 14.469 1.00 74.38 103 THR A N 1
ATOM 806 C CA . THR A 1 103 ? -10.777 1.939 15.083 1.00 74.38 103 THR A CA 1
ATOM 807 C C . THR A 1 103 ? -10.138 1.699 16.458 1.00 74.38 103 THR A C 1
ATOM 809 O O . THR A 1 103 ? -10.706 0.974 17.268 1.00 74.38 103 THR A O 1
ATOM 812 N N . ILE A 1 104 ? -8.940 2.232 16.720 1.00 72.81 104 ILE A N 1
ATOM 813 C CA . ILE A 1 104 ? -8.218 1.995 17.982 1.00 72.81 104 ILE A CA 1
ATOM 814 C C . ILE A 1 104 ? -8.646 2.975 19.082 1.00 72.81 104 ILE A C 1
ATOM 816 O O . ILE A 1 104 ? -8.643 2.594 20.254 1.00 72.81 104 ILE A O 1
ATOM 820 N N . TYR A 1 105 ? -8.946 4.227 18.728 1.00 74.44 105 TYR A N 1
ATOM 821 C CA . TYR A 1 105 ? -9.086 5.321 19.694 1.00 74.44 105 TYR A CA 1
ATOM 822 C C . TYR A 1 105 ? -10.487 5.946 19.769 1.00 74.44 105 TYR A C 1
ATOM 824 O O . TYR A 1 105 ? -10.734 6.681 20.727 1.00 74.44 105 TYR A O 1
ATOM 832 N N . GLU A 1 106 ? -11.380 5.677 18.811 1.00 61.84 106 GLU A N 1
ATOM 833 C CA . GLU A 1 106 ? -12.787 6.126 18.810 1.00 61.84 106 GLU A CA 1
ATOM 834 C C . GLU A 1 106 ? -13.748 4.957 19.064 1.00 61.84 106 GLU A C 1
ATOM 836 O O . GLU A 1 106 ? -14.716 5.167 19.831 1.00 61.84 106 GLU A O 1
#

pLDDT: mean 79.43, std 15.68, range [41.38, 94.12]

Foldseek 3Di:
DDPPPDPPPDDPVPDPPDDPDPVLVVLVVLVVVLVVLVVVCVVPLLVVQLVCLVVVNHDPVSLVVSVVSLVVSLVSCVVSVVVPSNVVSVVSNVVSVVSNCVSPPD

Secondary structure (DSSP, 8-state):
-------PPPPGGGS------HHHHHHHHHHHHHHHHHHHHIIIIIHHHHHHHHTT---HHHHHHHHHHHHHHHHHHHHHT-HHHHHHHHHHHHHHHHHHHHHHH-

Radius of gyration: 22.03 Å; chains: 1; bounding box: 53×49×53 Å

Organism: NCBI:txid2015348

Sequence (106 aa):
MIDFDRYDAPTWDDLPLTPIDPESDGDNAKRDALRDSFAEFQDGPAYNLHRNMMAGNASPRMLRDAVRRLANMLQVSGEVGDYRTEAEIVNTLTNLTMVAQKTIYE